Protein AF-A0A1L8MIX3-F1 (afdb_monomer_lite)

pLDDT: mean 94.91, std 5.62, range [60.47, 98.75]

Radius of gyration: 22.64 Å; chains: 1; bounding box: 48×24×69 Å

Secondary structure (DSSP, 8-state):
-EEE--B-TT--BPPPEEE----PPPPEEE-----S-SS--EEEEES-TTPPEEEEETTEEEEEEE-SSSEEEE-TT-SPPPPP--

Sequence (86 aa):
MVTATATDAAGNTSAPVSDTVDAVAPVVSIDDVVTSDSTPALTGNVDDPTATVVVTINGQDYTATN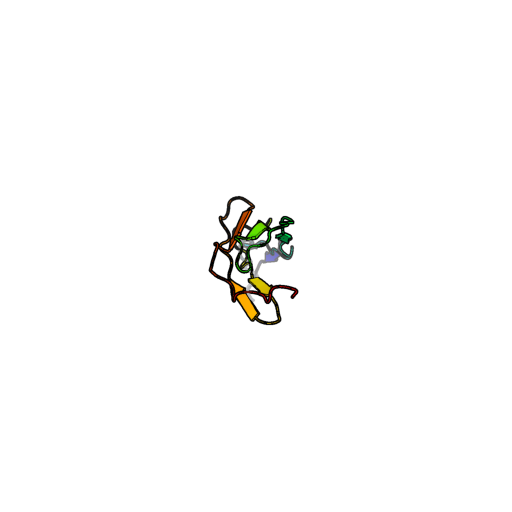NGDGTWTLADDTVDALPEDI

Foldseek 3Di:
DDKDWDADPVGDIDDIDDDDDDDDDKDWDWDDDDDPFQFAKTKTFIPALPDWDWDADPNDTDTWDRPSPGMIIDHGPRDDGDDDDD

Structure (mmCIF, N/CA/C/O backbone):
data_AF-A0A1L8MIX3-F1
#
_entry.id   AF-A0A1L8MIX3-F1
#
loop_
_atom_site.group_PDB
_atom_site.id
_atom_site.type_symbol
_atom_site.label_atom_id
_atom_site.label_alt_id
_atom_site.label_comp_id
_atom_site.label_asym_id
_atom_site.label_entity_id
_atom_site.label_seq_id
_atom_site.pdbx_PDB_ins_code
_atom_site.Cartn_x
_atom_site.Cartn_y
_atom_site.Cartn_z
_atom_site.occupancy
_atom_site.B_iso_or_equiv
_atom_site.auth_seq_id
_atom_site.auth_comp_id
_atom_site.auth_asym_id
_atom_site.auth_atom_id
_atom_site.pdbx_PDB_model_num
ATOM 1 N N . MET A 1 1 ? -19.526 4.740 13.999 1.00 85.88 1 MET A N 1
ATOM 2 C CA . MET A 1 1 ? -19.434 4.843 15.471 1.00 85.88 1 MET A CA 1
ATOM 3 C C . MET A 1 1 ? -20.463 3.916 16.078 1.00 85.88 1 MET A C 1
ATOM 5 O O . MET A 1 1 ? -21.616 3.956 15.661 1.00 85.88 1 MET A O 1
ATOM 9 N N . VAL A 1 2 ? -20.037 3.078 17.012 1.00 91.44 2 VAL A N 1
ATOM 10 C CA . VAL A 1 2 ? -20.900 2.188 17.790 1.00 91.44 2 VAL A CA 1
ATOM 11 C C . VAL A 1 2 ? -20.874 2.629 19.248 1.00 91.44 2 VAL A C 1
ATOM 13 O O . VAL A 1 2 ? -19.839 3.085 19.727 1.00 91.44 2 VAL A O 1
ATOM 16 N N . THR A 1 3 ? -22.006 2.502 19.937 1.00 94.31 3 THR A N 1
ATOM 17 C CA . THR A 1 3 ? -22.151 2.850 21.356 1.00 94.31 3 THR A CA 1
ATOM 18 C C . THR A 1 3 ? -22.837 1.700 22.077 1.00 94.31 3 THR A C 1
ATOM 20 O O . THR A 1 3 ? -23.846 1.192 21.589 1.00 94.31 3 THR A O 1
ATOM 23 N N . ALA A 1 4 ? -22.314 1.301 23.234 1.00 93.62 4 ALA A N 1
ATOM 24 C CA . ALA A 1 4 ? -22.857 0.213 24.038 1.00 93.62 4 ALA A CA 1
ATOM 25 C C . ALA A 1 4 ? -23.027 0.619 25.508 1.00 93.62 4 ALA A C 1
ATOM 27 O O . ALA A 1 4 ? -22.212 1.352 26.070 1.00 93.62 4 ALA A O 1
ATOM 28 N N . THR A 1 5 ? -24.082 0.098 26.130 1.00 96.19 5 THR A N 1
ATOM 29 C CA . THR A 1 5 ? -24.331 0.115 27.576 1.00 96.19 5 THR A CA 1
ATOM 30 C C . THR A 1 5 ? -24.729 -1.292 28.018 1.00 96.19 5 THR A C 1
ATOM 32 O O . THR A 1 5 ? -25.239 -2.080 27.220 1.00 96.19 5 THR A O 1
ATOM 35 N N . ALA A 1 6 ? -24.497 -1.622 29.286 1.00 94.62 6 ALA A N 1
ATOM 36 C CA . ALA A 1 6 ? -24.933 -2.879 29.885 1.00 94.62 6 ALA A CA 1
ATOM 37 C C . ALA A 1 6 ? -25.799 -2.603 31.115 1.00 94.62 6 ALA A C 1
ATOM 39 O O . ALA A 1 6 ? -25.494 -1.689 31.879 1.00 94.62 6 ALA A O 1
ATOM 40 N N . THR A 1 7 ? -26.840 -3.407 31.323 1.00 97.25 7 THR A N 1
ATOM 41 C CA . THR A 1 7 ? -27.706 -3.334 32.507 1.00 97.25 7 THR A CA 1
ATOM 42 C C . THR A 1 7 ? -27.691 -4.676 33.234 1.00 97.25 7 THR A C 1
ATOM 44 O O . THR A 1 7 ? -27.855 -5.718 32.598 1.00 97.25 7 THR A O 1
ATOM 47 N N . ASP A 1 8 ? -27.467 -4.670 34.550 1.00 95.56 8 ASP A N 1
ATOM 48 C CA . ASP A 1 8 ? -27.496 -5.885 35.373 1.00 95.56 8 ASP A CA 1
ATOM 49 C C . ASP A 1 8 ? -28.930 -6.292 35.774 1.00 95.56 8 ASP A C 1
ATOM 51 O O . ASP A 1 8 ? -29.897 -5.557 35.565 1.00 95.56 8 ASP A O 1
ATOM 55 N N . ALA A 1 9 ? -29.088 -7.478 36.371 1.00 96.06 9 ALA A N 1
ATOM 56 C CA . ALA A 1 9 ? -30.398 -7.981 36.800 1.00 96.06 9 ALA A CA 1
ATOM 57 C C . ALA A 1 9 ? -31.048 -7.152 37.929 1.00 96.06 9 ALA A C 1
ATOM 59 O O . ALA A 1 9 ? -32.251 -7.271 38.156 1.00 96.06 9 ALA A O 1
ATOM 60 N N . ALA A 1 10 ? -30.268 -6.325 38.635 1.00 96.62 10 ALA A N 1
ATOM 61 C CA . ALA A 1 10 ? -30.764 -5.391 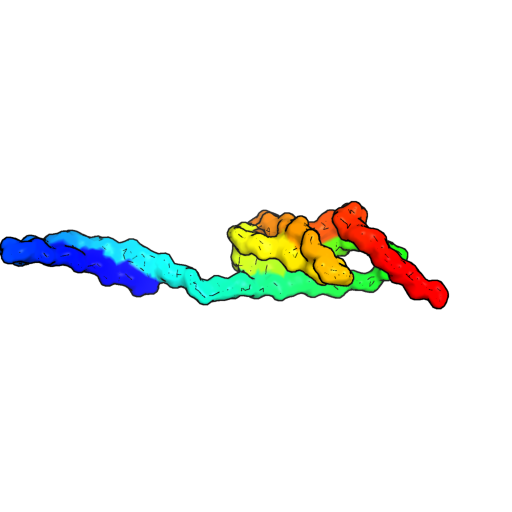39.643 1.00 96.62 10 ALA A CA 1
ATOM 62 C C . ALA A 1 10 ? -31.192 -4.039 39.036 1.00 96.62 10 ALA A C 1
ATOM 64 O O . ALA A 1 10 ? -31.749 -3.204 39.747 1.00 96.62 10 ALA A O 1
ATOM 65 N N . GLY A 1 11 ? -30.977 -3.829 37.732 1.00 96.69 11 GLY A N 1
ATOM 66 C CA . GLY A 1 11 ? -31.354 -2.623 36.999 1.00 96.69 11 GLY A CA 1
ATOM 67 C C . GLY A 1 11 ? -30.276 -1.535 36.950 1.00 96.69 11 GLY A C 1
ATOM 68 O O . GLY A 1 11 ? -30.549 -0.445 36.445 1.00 96.69 11 GLY A O 1
ATOM 69 N N . ASN A 1 12 ? -29.055 -1.791 37.432 1.00 97.12 12 ASN A N 1
ATOM 70 C CA . ASN A 1 12 ? -27.964 -0.819 37.326 1.00 97.12 12 ASN A CA 1
ATOM 71 C C . ASN A 1 12 ? -27.426 -0.802 35.895 1.00 97.12 12 ASN A C 1
ATOM 73 O O . ASN A 1 12 ? -27.139 -1.858 35.338 1.00 97.12 12 ASN A O 1
ATOM 77 N N . THR A 1 13 ? -27.255 0.385 35.310 1.00 97.25 13 THR A N 1
ATOM 78 C CA . THR A 1 13 ? -26.748 0.544 33.937 1.00 97.25 13 THR A CA 1
ATOM 79 C C . THR A 1 13 ? -25.340 1.134 33.942 1.00 97.25 13 THR A C 1
ATOM 81 O O . THR A 1 13 ? -25.057 2.064 34.698 1.00 97.25 13 THR A O 1
ATOM 84 N N . SER A 1 14 ? -24.453 0.603 33.101 1.00 96.88 14 SER A N 1
ATOM 85 C CA . SER A 1 14 ? -23.103 1.131 32.909 1.00 96.88 14 SER A CA 1
ATOM 86 C C . SER A 1 14 ? -23.125 2.514 32.254 1.00 96.88 14 SER A C 1
ATOM 88 O O . SER A 1 14 ? -24.074 2.885 31.562 1.00 96.88 14 SER A O 1
ATOM 90 N N . ALA A 1 15 ? -22.027 3.257 32.384 1.00 96.62 15 ALA A N 1
ATOM 91 C CA . ALA A 1 15 ? -21.778 4.376 31.482 1.00 96.62 15 ALA A CA 1
ATOM 92 C C . ALA A 1 15 ? -21.672 3.872 30.022 1.00 96.62 15 ALA A C 1
ATOM 94 O O . ALA A 1 15 ? -21.286 2.714 29.808 1.00 96.62 15 ALA A O 1
ATOM 95 N N . PRO A 1 16 ? -22.016 4.704 29.023 1.00 94.88 16 PRO A N 1
ATOM 96 C CA . PRO A 1 16 ? -21.814 4.354 27.625 1.00 94.88 16 PRO A CA 1
ATOM 97 C C . PRO A 1 16 ? -20.322 4.254 27.299 1.00 94.88 16 PRO A C 1
ATOM 99 O O . PRO A 1 16 ? -19.529 5.098 27.717 1.00 94.88 16 PRO A O 1
ATOM 102 N N . VAL A 1 17 ? -19.961 3.245 26.510 1.00 95.12 17 VAL A N 1
ATOM 103 C CA . VAL A 1 17 ? -18.662 3.138 25.834 1.00 95.12 17 VAL A CA 1
ATOM 104 C C . VAL A 1 17 ? -18.887 3.233 24.330 1.00 95.12 17 VAL A C 1
ATOM 106 O O . VAL A 1 17 ? -19.893 2.728 23.826 1.00 95.12 17 VAL A O 1
ATOM 109 N N . SER A 1 18 ? -17.984 3.899 23.614 1.00 94.44 18 SER A N 1
ATOM 110 C CA . SER A 1 18 ? -18.075 4.061 22.164 1.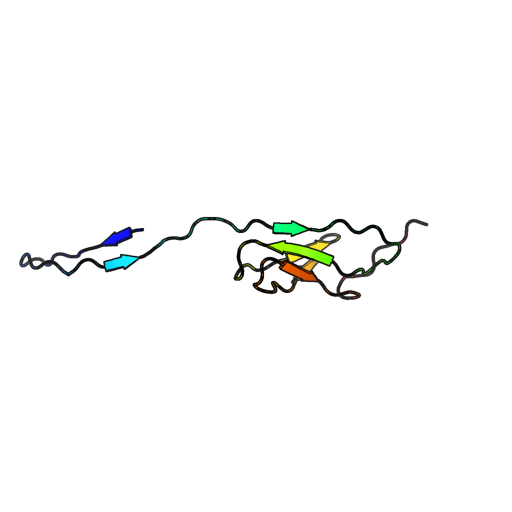00 94.44 18 SER A CA 1
ATOM 111 C C . SER A 1 18 ? -16.771 3.717 21.467 1.00 94.44 18 SER A C 1
ATOM 113 O O . SER A 1 18 ? -15.702 3.953 22.024 1.00 94.44 18 SER A O 1
ATOM 115 N N . ASP A 1 19 ? -16.887 3.240 20.230 1.00 95.81 19 ASP A N 1
ATOM 116 C CA . ASP A 1 19 ? -15.759 2.962 19.342 1.00 95.81 19 ASP A CA 1
ATOM 117 C C . ASP A 1 19 ? -16.113 3.296 17.881 1.00 95.81 19 ASP A C 1
ATOM 119 O O . ASP A 1 19 ? -17.286 3.481 17.513 1.00 95.81 19 ASP A O 1
ATOM 123 N N . THR A 1 20 ? -15.105 3.390 17.024 1.00 94.62 20 THR A N 1
ATOM 124 C CA . THR A 1 20 ? -15.252 3.595 15.583 1.00 94.62 20 THR A CA 1
ATOM 125 C C . THR A 1 20 ? -14.905 2.328 14.823 1.00 94.62 20 THR A C 1
ATOM 127 O O . THR A 1 20 ? -13.940 1.646 15.133 1.00 94.62 2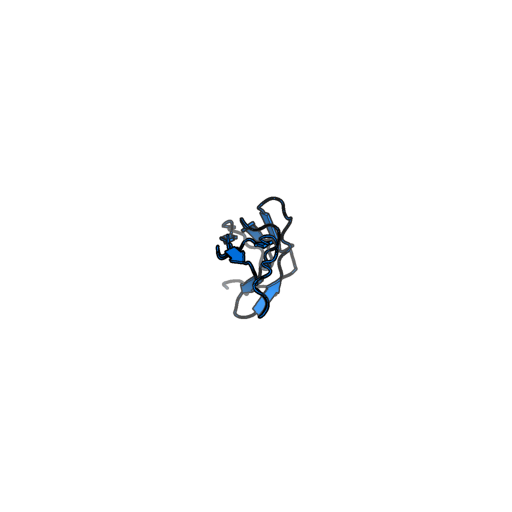0 THR A O 1
ATOM 130 N N . VAL A 1 21 ? -15.695 2.038 13.793 1.00 90.56 21 VAL A N 1
ATOM 131 C CA . VAL A 1 21 ? -15.369 1.005 12.814 1.00 90.56 21 VAL A CA 1
ATOM 132 C C . VAL A 1 21 ? -14.937 1.742 11.564 1.00 90.56 21 VAL A C 1
ATOM 134 O O . VAL A 1 21 ? -15.730 2.526 11.034 1.00 90.56 21 VAL A O 1
ATOM 137 N N . ASP A 1 22 ? -13.702 1.507 11.142 1.00 88.88 22 ASP A N 1
ATOM 138 C CA . ASP A 1 22 ? -13.245 1.892 9.818 1.00 88.88 22 ASP A CA 1
ATOM 139 C C . ASP A 1 22 ? -13.471 0.720 8.861 1.00 88.88 22 ASP A C 1
ATOM 141 O O . ASP A 1 22 ? -13.093 -0.416 9.145 1.00 88.88 22 ASP A O 1
ATOM 145 N N . ALA A 1 23 ? -14.174 0.994 7.771 1.00 90.75 23 ALA A N 1
ATOM 146 C CA . ALA A 1 23 ? -14.515 0.018 6.744 1.00 90.75 23 ALA A CA 1
ATOM 147 C C . ALA A 1 23 ? -14.194 0.542 5.337 1.00 90.75 23 ALA A C 1
ATOM 149 O O . ALA A 1 23 ? -14.634 -0.050 4.350 1.00 90.75 23 ALA A O 1
ATOM 150 N N . VAL A 1 24 ? -13.481 1.668 5.234 1.00 92.38 24 VAL A N 1
ATOM 151 C CA . VAL A 1 24 ? -13.033 2.200 3.949 1.00 92.38 24 VAL A CA 1
ATOM 152 C C . VAL A 1 24 ? -11.800 1.408 3.528 1.00 92.38 24 VAL A C 1
ATOM 154 O O . VAL A 1 24 ? -10.832 1.310 4.272 1.00 92.38 24 VAL A O 1
ATOM 157 N N . ALA A 1 25 ? -11.857 0.787 2.352 1.00 93.56 25 ALA A N 1
ATOM 158 C CA . ALA A 1 25 ? -10.695 0.106 1.796 1.00 93.56 25 ALA A CA 1
ATOM 159 C C . ALA A 1 25 ? -9.670 1.136 1.286 1.00 93.56 25 ALA A C 1
ATOM 161 O O . ALA A 1 25 ? -10.098 2.157 0.739 1.00 93.56 25 ALA A O 1
ATOM 162 N N . PRO A 1 26 ? -8.358 0.853 1.380 1.00 95.62 26 PRO A N 1
ATOM 163 C CA . PRO A 1 26 ? -7.334 1.706 0.792 1.00 95.62 26 PRO A CA 1
ATOM 164 C C . PRO A 1 26 ? -7.492 1.827 -0.726 1.00 95.62 26 PRO A C 1
ATOM 166 O O . PRO A 1 26 ? -7.804 0.850 -1.416 1.00 95.62 26 PRO A O 1
ATOM 169 N N . VAL A 1 27 ? -7.211 3.010 -1.254 1.00 97.81 27 VAL A N 1
ATOM 170 C CA . VAL A 1 27 ? -7.052 3.282 -2.681 1.00 97.81 27 VAL A CA 1
ATOM 171 C C . VAL A 1 27 ? -5.562 3.347 -2.995 1.00 97.81 27 VAL A C 1
ATOM 173 O O . VAL A 1 27 ? -4.811 4.091 -2.368 1.00 97.81 27 VAL A O 1
ATOM 176 N N . VAL A 1 28 ? -5.138 2.573 -3.994 1.00 97.88 28 VAL A N 1
ATOM 177 C CA . VAL A 1 28 ? -3.749 2.508 -4.461 1.00 97.88 28 VAL A CA 1
ATOM 178 C C . VAL A 1 28 ? -3.676 2.813 -5.956 1.00 97.88 28 VAL A C 1
ATOM 180 O O . VAL A 1 28 ? -4.541 2.392 -6.728 1.00 97.88 28 VAL A O 1
ATOM 183 N N . SER A 1 29 ? -2.643 3.540 -6.367 1.00 98.12 29 SER A N 1
ATOM 184 C CA . SER A 1 29 ? -2.301 3.796 -7.769 1.00 98.12 29 SER A CA 1
ATOM 185 C C . SER A 1 29 ? -0.813 3.573 -8.010 1.00 98.12 29 SER A C 1
ATOM 187 O O . SER A 1 29 ? -0.024 3.551 -7.066 1.00 98.12 29 SER A O 1
ATOM 189 N N . ILE A 1 30 ? -0.441 3.426 -9.279 1.00 97.88 30 ILE A N 1
ATOM 190 C CA . ILE A 1 30 ? 0.938 3.308 -9.755 1.00 97.88 30 ILE A CA 1
ATOM 191 C C . ILE A 1 30 ? 1.213 4.428 -10.760 1.00 97.88 30 ILE A C 1
ATOM 193 O O . ILE A 1 30 ? 0.316 4.799 -11.520 1.00 97.88 30 ILE A O 1
ATOM 197 N N . ASP A 1 31 ? 2.428 4.966 -10.739 1.00 97.75 31 ASP A N 1
ATOM 198 C CA . ASP A 1 31 ? 2.902 5.914 -11.742 1.00 97.75 31 ASP A CA 1
ATOM 199 C C . ASP A 1 31 ? 3.424 5.154 -12.966 1.00 97.75 31 ASP A C 1
ATOM 201 O O . ASP A 1 31 ? 4.213 4.216 -12.842 1.00 97.75 31 ASP A O 1
ATOM 205 N N . ASP A 1 32 ? 3.010 5.573 -14.161 1.00 94.19 32 ASP A N 1
ATOM 206 C CA . ASP A 1 32 ? 3.524 4.986 -15.397 1.00 94.19 32 ASP A CA 1
ATOM 207 C C . ASP A 1 32 ? 4.992 5.376 -15.609 1.00 94.19 32 ASP A C 1
ATOM 209 O O . ASP A 1 32 ? 5.361 6.555 -15.587 1.00 94.19 32 ASP A O 1
ATOM 213 N N . VAL A 1 33 ? 5.822 4.379 -15.912 1.00 93.12 33 VAL A N 1
ATOM 214 C CA . VAL A 1 33 ? 7.213 4.565 -16.326 1.00 93.12 33 VAL A CA 1
ATOM 215 C C . VAL A 1 33 ? 7.461 3.823 -17.636 1.00 93.12 33 VAL A C 1
ATOM 217 O O . VAL A 1 33 ? 7.079 2.667 -17.798 1.00 93.12 33 VAL A O 1
ATOM 220 N N . VAL A 1 34 ? 8.099 4.496 -18.596 1.00 93.38 34 VAL A N 1
ATOM 221 C CA . VAL A 1 34 ? 8.573 3.880 -19.842 1.00 93.38 34 VAL A CA 1
ATOM 222 C C . VAL A 1 34 ? 10.089 3.935 -19.829 1.00 93.38 34 VAL A C 1
ATOM 224 O O . VAL A 1 34 ? 10.680 5.014 -19.815 1.00 93.38 34 VAL A O 1
ATOM 227 N N . THR A 1 35 ? 10.713 2.767 -19.819 1.00 92.88 35 THR A N 1
ATOM 228 C CA . THR A 1 35 ? 12.160 2.602 -19.697 1.00 92.88 35 THR A CA 1
ATOM 229 C C . THR A 1 35 ? 12.588 1.313 -20.396 1.00 92.88 35 THR A C 1
ATOM 231 O O . THR A 1 35 ? 11.765 0.428 -20.609 1.00 92.88 35 THR A O 1
ATOM 234 N N . SER A 1 36 ? 13.860 1.225 -20.784 1.00 93.56 36 SER A N 1
ATOM 235 C CA . SER A 1 36 ? 14.500 -0.018 -21.249 1.00 93.56 36 SER A CA 1
ATOM 236 C C . SER A 1 36 ? 15.225 -0.744 -20.112 1.00 93.56 36 SER A C 1
ATOM 238 O O . SER A 1 36 ? 16.115 -1.552 -20.350 1.00 93.56 36 SER A O 1
ATOM 240 N N . ASP A 1 37 ? 14.961 -0.327 -18.882 1.00 95.06 37 ASP A N 1
ATOM 241 C CA . ASP A 1 37 ? 15.429 -0.992 -17.685 1.00 95.06 37 ASP A CA 1
ATOM 242 C C . ASP A 1 37 ? 14.447 -2.113 -17.340 1.00 95.06 37 ASP A C 1
ATOM 244 O O . ASP A 1 37 ? 13.246 -1.867 -17.211 1.00 95.06 37 ASP A O 1
ATOM 248 N N . SER A 1 38 ? 14.954 -3.338 -17.225 1.00 95.00 38 SER A N 1
ATOM 249 C CA . SER A 1 38 ? 14.160 -4.527 -16.916 1.00 95.00 38 SER A CA 1
ATOM 250 C C . SER A 1 38 ? 13.789 -4.658 -15.434 1.00 95.00 38 SER A C 1
ATOM 252 O O . SER A 1 38 ? 12.992 -5.537 -15.095 1.00 95.00 38 SER A O 1
ATOM 254 N N . THR A 1 39 ? 14.369 -3.828 -14.557 1.00 95.88 39 THR A N 1
ATOM 255 C CA . THR A 1 39 ? 14.202 -3.884 -13.095 1.00 95.88 39 THR A CA 1
ATOM 256 C C . THR A 1 39 ? 13.906 -2.526 -12.439 1.00 95.88 39 THR A C 1
ATOM 258 O O . THR A 1 39 ? 14.346 -2.298 -11.313 1.00 95.88 39 THR A O 1
ATOM 261 N N . PRO A 1 40 ? 13.109 -1.634 -13.059 1.00 96.69 40 PRO A N 1
ATOM 262 C CA . PRO A 1 40 ? 13.062 -0.236 -12.661 1.00 96.69 40 PRO A CA 1
ATOM 263 C C . PRO A 1 40 ? 12.458 -0.036 -11.271 1.00 96.69 40 PRO A C 1
ATOM 265 O O . PRO A 1 40 ? 11.572 -0.777 -10.834 1.00 96.69 40 PRO A O 1
ATOM 268 N N . ALA A 1 41 ? 12.844 1.062 -10.621 1.00 97.50 41 ALA A N 1
ATOM 269 C CA . ALA A 1 41 ? 12.101 1.570 -9.474 1.00 97.50 41 ALA A CA 1
ATOM 270 C C . ALA A 1 41 ? 10.632 1.849 -9.849 1.00 97.50 41 ALA A C 1
ATOM 272 O O . ALA A 1 41 ? 10.352 2.490 -10.865 1.00 97.50 41 ALA A O 1
ATOM 273 N N . LEU A 1 42 ? 9.698 1.419 -8.994 1.00 98.00 42 LEU A N 1
ATOM 274 C CA . LEU A 1 42 ? 8.264 1.681 -9.142 1.00 98.00 42 LEU A CA 1
ATOM 275 C C . LEU A 1 42 ? 7.772 2.592 -8.019 1.00 98.00 42 LEU A C 1
ATOM 277 O O . LEU A 1 42 ? 8.150 2.431 -6.855 1.00 98.00 42 LEU A O 1
ATOM 281 N N . THR A 1 43 ? 6.900 3.533 -8.364 1.00 98.44 43 THR A N 1
ATOM 282 C CA . THR A 1 43 ? 6.300 4.479 -7.420 1.00 98.44 43 THR A CA 1
ATOM 283 C C . THR A 1 43 ? 4.801 4.588 -7.634 1.00 98.44 43 THR A C 1
ATOM 285 O O . THR A 1 43 ? 4.266 4.194 -8.671 1.00 98.44 43 THR A O 1
ATOM 288 N N . GLY A 1 44 ? 4.114 5.132 -6.637 1.00 98.44 44 GLY A N 1
ATOM 289 C CA . GLY A 1 44 ? 2.713 5.492 -6.760 1.00 98.44 44 GLY A CA 1
ATOM 290 C C . GLY A 1 44 ? 2.155 6.074 -5.471 1.00 98.44 44 GLY A C 1
ATOM 291 O O . GLY A 1 44 ? 2.900 6.473 -4.568 1.00 98.44 44 GLY A O 1
ATOM 292 N N . ASN A 1 45 ? 0.826 6.103 -5.373 1.00 98.56 45 ASN A N 1
ATOM 293 C CA . ASN A 1 45 ? 0.113 6.630 -4.215 1.00 98.56 45 ASN A CA 1
ATOM 294 C C . ASN A 1 45 ? -0.668 5.547 -3.477 1.00 98.56 45 ASN A C 1
ATOM 296 O O . ASN A 1 45 ? -1.139 4.578 -4.072 1.00 98.56 45 ASN A O 1
ATOM 300 N N . VAL A 1 46 ? -0.815 5.743 -2.169 1.00 98.44 46 VAL A N 1
ATOM 301 C CA . VAL A 1 46 ? -1.699 4.972 -1.290 1.00 98.44 46 VAL A CA 1
ATOM 302 C C . VAL A 1 46 ? -2.294 5.927 -0.260 1.00 98.44 46 VAL A C 1
ATOM 304 O O . VAL A 1 46 ? -1.570 6.734 0.316 1.00 98.44 46 VAL A O 1
ATOM 307 N N . ASP A 1 47 ? -3.608 5.896 -0.062 1.00 97.94 47 ASP A N 1
ATOM 308 C CA . ASP A 1 47 ? -4.306 6.856 0.811 1.00 97.94 47 ASP A CA 1
ATOM 309 C C . ASP A 1 47 ? -4.362 6.441 2.291 1.00 97.94 47 ASP A C 1
ATOM 311 O O . ASP A 1 47 ? -4.643 7.273 3.156 1.00 97.94 47 ASP A O 1
ATOM 315 N N . ASP A 1 48 ? -4.040 5.184 2.590 1.00 96.88 48 ASP A N 1
ATOM 316 C CA . ASP A 1 48 ? -3.920 4.657 3.944 1.00 96.88 48 ASP A CA 1
ATOM 317 C C . ASP A 1 48 ? -2.432 4.498 4.330 1.00 96.88 48 ASP A C 1
ATOM 319 O O . ASP A 1 48 ? -1.734 3.631 3.789 1.00 96.88 48 ASP A O 1
ATOM 323 N N . PRO A 1 49 ? -1.922 5.285 5.298 1.00 95.88 49 PRO A N 1
ATOM 324 C CA . PRO A 1 49 ? -0.522 5.233 5.728 1.00 95.88 49 PRO A CA 1
ATOM 325 C C . PRO A 1 49 ? -0.150 3.941 6.471 1.00 95.88 49 PRO A C 1
ATOM 327 O O . PRO A 1 49 ? 1.021 3.717 6.768 1.00 95.88 49 PRO A O 1
ATOM 330 N N . THR A 1 50 ? -1.131 3.101 6.806 1.00 94.38 50 THR A N 1
ATOM 331 C CA . THR A 1 50 ? -0.942 1.809 7.477 1.00 94.38 50 THR A CA 1
ATOM 332 C C . THR A 1 50 ? -1.181 0.610 6.560 1.00 94.38 50 THR A C 1
ATOM 334 O O . THR A 1 50 ? -0.931 -0.528 6.964 1.00 94.38 50 THR A O 1
ATOM 337 N N . ALA A 1 51 ? -1.614 0.841 5.316 1.00 96.56 51 ALA A N 1
ATOM 338 C CA . ALA A 1 51 ? -1.834 -0.223 4.349 1.00 96.56 51 ALA A CA 1
ATOM 339 C C . ALA A 1 51 ? -0.527 -0.907 3.926 1.00 96.56 51 ALA A C 1
ATOM 341 O O . ALA A 1 51 ? 0.540 -0.294 3.841 1.00 96.56 51 ALA A O 1
ATOM 342 N N . THR A 1 52 ? -0.638 -2.195 3.604 1.00 96.94 52 THR A N 1
ATOM 343 C CA . THR A 1 52 ? 0.427 -2.959 2.946 1.00 96.94 52 THR A CA 1
ATOM 344 C C . THR A 1 52 ? 0.251 -2.862 1.436 1.00 96.94 52 THR A C 1
ATOM 346 O O . THR A 1 52 ? -0.827 -3.167 0.928 1.00 96.94 52 THR A O 1
ATOM 349 N N . VAL A 1 53 ? 1.310 -2.472 0.724 1.00 98.12 53 VAL A N 1
ATOM 350 C CA . VAL A 1 53 ? 1.322 -2.408 -0.743 1.00 98.12 53 VAL A CA 1
ATOM 351 C C . VAL A 1 53 ? 2.094 -3.604 -1.292 1.00 98.12 53 VAL A C 1
ATOM 353 O O . VAL A 1 53 ? 3.245 -3.837 -0.920 1.00 98.12 53 VAL A O 1
ATOM 356 N N . VAL A 1 54 ? 1.454 -4.362 -2.180 1.00 98.06 54 VAL A N 1
ATOM 357 C CA . VAL A 1 54 ? 2.053 -5.496 -2.893 1.00 98.06 54 VAL A CA 1
ATOM 358 C C . VAL A 1 54 ? 1.913 -5.248 -4.386 1.00 98.06 54 VAL A C 1
ATOM 360 O O . VAL A 1 54 ? 0.820 -4.947 -4.866 1.00 98.06 54 VAL A O 1
ATOM 363 N N . VAL A 1 55 ? 3.022 -5.373 -5.109 1.00 97.44 55 VAL A N 1
ATOM 364 C CA . VAL A 1 55 ? 3.074 -5.273 -6.567 1.00 97.44 55 VAL A CA 1
ATOM 365 C C . VAL A 1 55 ? 3.263 -6.675 -7.132 1.00 97.44 55 VAL A C 1
ATOM 367 O O . VAL A 1 55 ? 4.250 -7.336 -6.821 1.00 97.44 55 VAL A O 1
ATOM 370 N N . THR A 1 56 ? 2.327 -7.126 -7.965 1.00 96.94 56 THR A N 1
ATOM 371 C CA . THR A 1 56 ? 2.424 -8.429 -8.632 1.00 96.94 56 THR A CA 1
ATOM 372 C C . THR A 1 56 ? 2.947 -8.252 -10.055 1.00 96.94 56 THR A C 1
ATOM 374 O O . THR A 1 56 ? 2.296 -7.612 -10.881 1.00 96.94 56 THR A O 1
ATOM 377 N N . ILE A 1 57 ? 4.096 -8.854 -10.365 1.00 95.38 57 ILE A N 1
ATOM 378 C CA . ILE A 1 57 ? 4.746 -8.790 -11.683 1.00 95.38 57 ILE A CA 1
ATOM 379 C C . ILE A 1 57 ? 4.992 -10.216 -12.169 1.00 95.38 57 ILE A C 1
ATOM 381 O O . ILE A 1 57 ? 5.599 -11.018 -11.467 1.00 95.38 57 ILE A O 1
ATOM 385 N N . ASN A 1 58 ? 4.478 -10.565 -13.354 1.00 93.94 58 ASN A N 1
ATOM 386 C CA . ASN A 1 58 ? 4.550 -11.927 -13.912 1.00 93.94 58 ASN A CA 1
ATOM 387 C C . ASN A 1 58 ? 4.113 -13.042 -12.933 1.00 93.94 58 ASN A C 1
ATOM 389 O O . ASN A 1 58 ? 4.589 -14.174 -13.005 1.00 93.94 58 ASN A O 1
ATOM 393 N N . GLY A 1 59 ? 3.179 -12.728 -12.028 1.00 95.50 59 GLY A N 1
ATOM 394 C CA . GLY A 1 59 ? 2.666 -13.658 -11.019 1.00 95.50 59 GLY A CA 1
ATOM 395 C C . GLY A 1 59 ? 3.508 -13.775 -9.745 1.00 95.50 59 GLY A C 1
ATOM 396 O O . GLY A 1 59 ? 3.154 -14.584 -8.892 1.00 95.50 59 GLY A O 1
ATOM 397 N N . GLN A 1 60 ? 4.579 -12.987 -9.604 1.00 96.62 60 GLN A N 1
ATOM 398 C CA . GLN A 1 60 ? 5.370 -12.877 -8.379 1.00 96.62 60 GLN A CA 1
ATOM 399 C C . GLN A 1 60 ? 5.012 -11.613 -7.606 1.00 96.62 60 GLN A C 1
ATOM 401 O O . GLN A 1 60 ? 4.883 -10.542 -8.197 1.00 96.62 60 GLN A O 1
ATOM 406 N N . ASP A 1 61 ? 4.880 -11.749 -6.289 1.00 98.12 61 ASP A N 1
ATOM 407 C CA . ASP A 1 61 ? 4.518 -10.658 -5.388 1.00 98.12 61 ASP A CA 1
ATOM 408 C C . ASP A 1 61 ? 5.763 -10.009 -4.774 1.00 98.12 61 ASP A C 1
ATOM 410 O O . ASP A 1 61 ? 6.595 -10.679 -4.157 1.00 98.12 61 ASP A O 1
ATOM 414 N N . TYR A 1 62 ? 5.842 -8.684 -4.884 1.00 97.88 62 TYR A N 1
ATOM 415 C CA . TYR A 1 62 ? 6.887 -7.856 -4.291 1.00 97.88 62 TYR A CA 1
ATOM 416 C C . TYR A 1 62 ? 6.263 -6.869 -3.307 1.00 97.88 62 TYR A C 1
ATOM 418 O O . TYR A 1 62 ? 5.396 -6.069 -3.665 1.00 97.88 62 TYR A O 1
ATOM 426 N N . THR A 1 63 ? 6.703 -6.911 -2.051 1.00 98.19 63 THR A N 1
ATOM 427 C CA . THR A 1 63 ? 6.242 -5.965 -1.030 1.00 98.19 63 THR A CA 1
ATOM 428 C C . THR A 1 63 ? 6.922 -4.615 -1.231 1.00 98.19 63 THR A C 1
ATOM 430 O O . THR A 1 63 ? 8.143 -4.512 -1.122 1.00 98.19 63 THR A O 1
ATOM 433 N N . ALA A 1 64 ? 6.126 -3.579 -1.481 1.00 98.44 64 ALA A N 1
ATOM 434 C CA . ALA A 1 64 ? 6.594 -2.204 -1.563 1.00 98.44 64 ALA A CA 1
ATOM 435 C C . ALA A 1 64 ? 6.620 -1.534 -0.179 1.00 98.44 64 ALA A C 1
ATOM 437 O O . ALA A 1 64 ? 5.938 -1.947 0.764 1.00 98.44 64 ALA A O 1
ATOM 438 N N . THR A 1 65 ? 7.400 -0.463 -0.061 1.00 98.56 65 THR A N 1
ATOM 439 C CA . THR A 1 65 ? 7.437 0.387 1.131 1.00 98.56 65 THR A CA 1
ATOM 440 C C . THR A 1 65 ? 6.305 1.402 1.058 1.00 98.56 65 THR A C 1
ATOM 442 O O . THR A 1 65 ? 6.303 2.247 0.170 1.00 98.56 65 THR A O 1
ATOM 445 N N . ASN A 1 66 ? 5.360 1.353 1.999 1.00 98.44 66 ASN A N 1
ATOM 446 C CA . ASN A 1 66 ? 4.445 2.467 2.247 1.00 98.44 66 ASN A CA 1
ATOM 447 C C . ASN A 1 66 ? 5.191 3.521 3.074 1.00 98.44 66 ASN A C 1
ATOM 449 O O . ASN A 1 66 ? 5.611 3.243 4.199 1.00 98.44 66 ASN A O 1
ATOM 453 N N . ASN A 1 67 ? 5.379 4.715 2.518 1.00 98.31 67 ASN A N 1
ATOM 454 C CA . ASN A 1 67 ? 6.151 5.773 3.171 1.00 98.31 67 ASN A CA 1
ATOM 455 C C . ASN A 1 67 ? 5.353 6.479 4.281 1.00 98.31 67 ASN A C 1
ATOM 457 O O . ASN A 1 67 ? 5.919 7.253 5.053 1.00 98.31 67 ASN A O 1
ATOM 461 N N . GLY A 1 68 ? 4.042 6.227 4.369 1.00 97.75 68 GLY A N 1
ATOM 462 C CA . GLY A 1 68 ? 3.145 6.847 5.345 1.00 97.75 68 GLY A CA 1
ATOM 463 C C . GLY A 1 68 ? 2.789 8.306 5.038 1.00 97.75 68 GLY A C 1
ATOM 464 O O . GLY A 1 68 ? 2.065 8.931 5.809 1.00 97.75 68 GLY A O 1
ATOM 465 N N . ASP A 1 69 ? 3.276 8.854 3.923 1.00 97.88 69 ASP A N 1
ATOM 466 C CA . ASP A 1 69 ? 3.056 10.237 3.480 1.00 97.88 69 ASP A CA 1
ATOM 467 C C . ASP A 1 69 ? 2.106 10.353 2.272 1.00 97.88 69 ASP A C 1
ATOM 469 O O . ASP A 1 69 ? 1.974 11.424 1.680 1.00 97.88 69 ASP A O 1
ATOM 473 N N . GLY A 1 70 ? 1.426 9.259 1.918 1.00 98.06 70 GLY A N 1
ATOM 474 C CA . GLY A 1 70 ? 0.566 9.170 0.737 1.00 98.06 70 GLY A CA 1
ATOM 475 C C . GLY A 1 70 ? 1.253 8.562 -0.491 1.00 98.06 70 GLY A C 1
ATOM 476 O O . GLY A 1 70 ? 0.640 8.472 -1.559 1.00 98.06 70 GLY A O 1
ATOM 477 N N . THR A 1 71 ? 2.520 8.157 -0.364 1.00 98.44 71 THR A N 1
ATOM 478 C CA . THR A 1 71 ? 3.293 7.511 -1.430 1.00 98.44 71 THR A CA 1
ATOM 479 C C . THR A 1 71 ? 3.785 6.125 -1.029 1.00 98.44 71 THR A C 1
ATOM 481 O O . THR A 1 71 ? 3.934 5.803 0.154 1.00 98.44 71 THR A O 1
ATOM 484 N N . TRP A 1 72 ? 4.078 5.303 -2.033 1.00 98.75 72 TRP A N 1
ATOM 485 C CA . TRP A 1 72 ? 4.799 4.049 -1.855 1.00 98.75 72 TRP A CA 1
ATOM 486 C C . TRP A 1 72 ? 5.928 3.916 -2.878 1.00 98.75 72 TRP A C 1
ATOM 488 O O . TRP A 1 72 ? 5.896 4.531 -3.946 1.00 98.75 72 TRP A O 1
ATOM 498 N N . THR A 1 73 ? 6.939 3.117 -2.538 1.00 98.56 73 THR A N 1
ATOM 499 C CA . THR A 1 73 ? 8.093 2.840 -3.402 1.00 98.56 73 THR A CA 1
ATOM 500 C C . THR A 1 73 ? 8.438 1.356 -3.421 1.00 98.56 73 THR A C 1
ATOM 502 O O . THR A 1 73 ? 8.439 0.677 -2.392 1.00 98.56 73 THR A O 1
ATOM 505 N N . LEU A 1 74 ? 8.778 0.851 -4.600 1.00 98.31 74 LEU A N 1
ATOM 506 C CA . LEU A 1 74 ? 9.531 -0.383 -4.780 1.00 98.31 74 LEU A CA 1
ATOM 507 C C . LEU A 1 74 ? 10.868 0.002 -5.409 1.00 98.31 74 LEU A C 1
ATOM 509 O O . LEU A 1 74 ? 10.896 0.673 -6.440 1.00 98.31 74 LEU A O 1
ATOM 513 N N . ALA A 1 75 ? 11.967 -0.337 -4.739 1.00 98.19 75 ALA A N 1
ATOM 514 C CA . ALA A 1 75 ? 13.286 0.110 -5.160 1.00 98.19 75 ALA A CA 1
ATOM 515 C C . ALA A 1 75 ? 13.709 -0.540 -6.483 1.00 98.19 75 ALA A C 1
ATOM 517 O O . ALA A 1 75 ? 13.276 -1.642 -6.823 1.00 98.19 75 ALA A O 1
ATOM 518 N N . ASP A 1 76 ? 14.598 0.153 -7.184 1.00 97.31 76 ASP A N 1
ATOM 519 C CA . ASP A 1 76 ? 15.309 -0.366 -8.349 1.00 97.31 76 ASP A CA 1
ATOM 520 C C . ASP A 1 76 ? 15.999 -1.701 -8.027 1.00 97.31 76 ASP A C 1
ATOM 522 O O . ASP A 1 76 ? 16.369 -1.942 -6.869 1.00 97.31 76 ASP A O 1
ATOM 526 N N . ASP A 1 77 ? 16.143 -2.577 -9.021 1.00 96.62 77 ASP A N 1
ATOM 527 C CA . ASP A 1 77 ? 16.789 -3.894 -8.886 1.00 96.62 77 ASP A CA 1
ATOM 528 C C . ASP A 1 77 ? 16.160 -4.831 -7.830 1.00 96.62 77 ASP A C 1
ATOM 530 O O . ASP A 1 77 ? 16.779 -5.804 -7.392 1.00 96.62 77 ASP A O 1
ATOM 534 N N . THR A 1 78 ? 14.921 -4.562 -7.399 1.00 96.00 78 THR A N 1
ATOM 535 C CA . THR A 1 78 ? 14.209 -5.402 -6.411 1.00 96.00 78 THR A CA 1
ATOM 536 C C . THR A 1 78 ? 13.400 -6.522 -7.063 1.00 96.00 78 THR A C 1
ATOM 538 O O . THR A 1 78 ? 13.155 -7.559 -6.443 1.00 96.00 78 THR A O 1
ATOM 541 N N . VAL A 1 79 ? 12.959 -6.305 -8.300 1.00 95.12 79 VAL A N 1
ATOM 542 C CA . VAL A 1 79 ? 12.126 -7.249 -9.051 1.00 95.12 79 VAL A CA 1
ATOM 543 C C . VAL A 1 79 ? 12.989 -8.185 -9.889 1.00 95.12 79 VAL A C 1
ATOM 545 O O . VAL A 1 79 ? 14.144 -7.881 -10.188 1.00 95.12 79 VAL A O 1
ATOM 548 N N . ASP A 1 80 ? 12.432 -9.327 -10.290 1.00 95.00 80 ASP A N 1
ATOM 549 C CA . ASP A 1 80 ? 13.108 -10.184 -11.262 1.00 95.00 80 ASP A CA 1
ATOM 550 C C . ASP A 1 80 ? 13.189 -9.456 -12.609 1.00 95.00 80 ASP A C 1
ATOM 552 O O . ASP A 1 80 ? 12.200 -8.879 -13.068 1.00 95.00 80 ASP A O 1
ATOM 556 N N . ALA A 1 81 ? 14.357 -9.518 -13.253 1.00 92.81 81 ALA A N 1
ATOM 557 C CA . ALA A 1 81 ? 14.570 -8.903 -14.557 1.00 92.81 81 ALA A CA 1
ATOM 558 C C . ALA A 1 81 ? 13.565 -9.431 -15.586 1.00 92.81 81 ALA A C 1
ATOM 560 O O . ALA A 1 81 ? 13.452 -10.641 -15.826 1.00 92.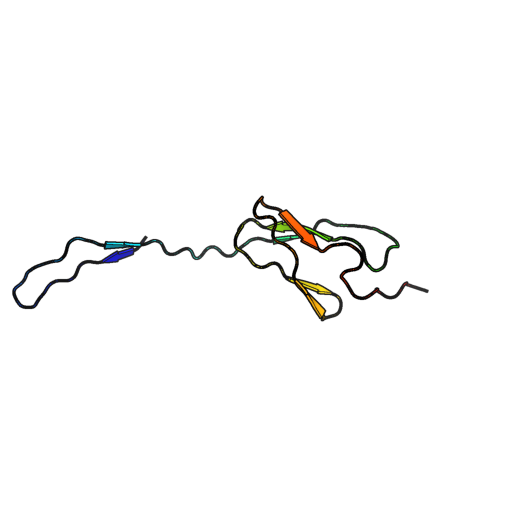81 81 ALA A O 1
ATOM 561 N N . LEU A 1 82 ? 12.833 -8.504 -16.197 1.00 88.38 82 LEU A N 1
ATOM 562 C CA . LEU A 1 82 ? 11.880 -8.810 -17.250 1.00 88.38 82 LEU A CA 1
ATOM 563 C C . LEU A 1 82 ? 12.606 -9.131 -18.569 1.00 88.38 82 LEU A C 1
ATOM 565 O O . LEU A 1 82 ? 13.665 -8.568 -18.842 1.00 88.38 82 LEU A O 1
ATOM 569 N N . PRO A 1 83 ? 12.076 -10.044 -19.403 1.00 85.12 83 PRO A N 1
ATOM 570 C CA . PRO A 1 83 ? 12.656 -10.306 -20.713 1.00 85.12 83 PRO A CA 1
ATOM 571 C C . PRO A 1 83 ? 12.587 -9.060 -21.601 1.00 85.12 83 PRO A C 1
ATOM 573 O O . PRO A 1 83 ? 11.525 -8.455 -21.728 1.00 85.12 83 PRO A O 1
ATOM 576 N N . GLU A 1 8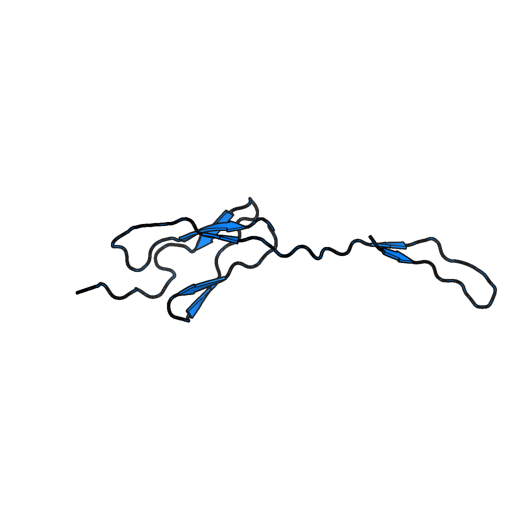4 ? 13.694 -8.736 -22.265 1.00 77.75 84 GLU A N 1
ATOM 577 C CA . GLU A 1 84 ? 13.702 -7.759 -23.354 1.00 77.75 84 GLU A CA 1
ATOM 578 C C . GLU A 1 84 ? 13.000 -8.352 -24.585 1.00 77.75 84 GLU A C 1
ATOM 580 O O . GLU A 1 84 ? 13.238 -9.513 -24.942 1.00 77.75 84 GLU A O 1
ATOM 585 N N . ASP A 1 85 ? 12.161 -7.562 -25.259 1.00 72.12 85 ASP A N 1
ATOM 586 C CA . ASP A 1 85 ? 11.633 -7.937 -26.572 1.00 72.12 85 ASP A CA 1
ATOM 587 C C . ASP A 1 85 ? 12.802 -7.975 -27.579 1.00 72.12 85 ASP A C 1
ATOM 589 O O . ASP A 1 85 ? 13.402 -6.944 -27.892 1.00 72.12 85 ASP A O 1
ATOM 593 N N . ILE A 1 86 ? 13.152 -9.181 -28.048 1.00 60.47 86 ILE A N 1
ATOM 594 C CA . ILE A 1 86 ? 14.214 -9.424 -29.046 1.00 60.47 86 ILE A CA 1
ATOM 595 C C . ILE A 1 86 ? 13.778 -9.014 -30.458 1.00 60.47 86 ILE A C 1
ATOM 597 O O . ILE A 1 86 ? 12.654 -9.395 -30.865 1.00 60.47 86 ILE A O 1
#